Protein AF-A0A2E9DZF6-F1 (afdb_monomer_lite)

Sequence (78 aa):
MELPFVNIGILSSDGLFQIGGLEPDIATCWVPEATWSDFEEQVIELLQAGYPGCVGCGGPGAEGEWNEVLRRKKMSEI

Foldseek 3Di:
DDDFDADPPFGDTPLEETEADDDDDLSYHYHHPDDPVNVVVVVVVCVVVPPVDPVCPVDPVVPDDDGSPVVVVVVVVD

Structure (mmCIF, N/CA/C/O backbone):
data_AF-A0A2E9DZF6-F1
#
_entry.id   AF-A0A2E9DZF6-F1
#
loop_
_atom_site.group_PDB
_atom_site.id
_atom_site.type_symbol
_atom_site.label_atom_id
_atom_site.label_alt_id
_atom_site.label_comp_id
_atom_site.label_asym_id
_atom_site.label_entity_id
_atom_site.label_seq_id
_atom_site.pdbx_PDB_ins_code
_atom_site.Cartn_x
_atom_site.Cartn_y
_atom_site.Cartn_z
_atom_site.occupancy
_atom_site.B_iso_or_equiv
_atom_site.auth_seq_id
_atom_site.auth_comp_id
_atom_site.auth_asym_id
_atom_site.auth_atom_id
_atom_site.pdbx_PDB_model_num
ATOM 1 N N . MET A 1 1 ? -2.863 -24.079 3.264 1.00 57.47 1 MET A N 1
ATOM 2 C CA . MET A 1 1 ? -2.791 -22.636 2.978 1.00 57.47 1 MET A CA 1
ATOM 3 C C . MET A 1 1 ? -1.473 -22.174 3.555 1.00 57.47 1 MET A C 1
ATOM 5 O O . MET A 1 1 ? -1.292 -22.310 4.758 1.00 57.47 1 MET A O 1
ATOM 9 N N . GLU A 1 2 ? -0.528 -21.796 2.703 1.00 79.56 2 GLU A N 1
ATOM 10 C CA . GLU A 1 2 ? 0.755 -21.249 3.147 1.00 79.56 2 GLU A CA 1
ATOM 11 C C . GLU A 1 2 ? 0.571 -19.752 3.375 1.00 79.56 2 GLU A C 1
ATOM 13 O O . GLU A 1 2 ? -0.084 -19.080 2.577 1.00 79.56 2 GLU A O 1
ATOM 18 N N . LEU A 1 3 ? 1.062 -19.257 4.509 1.00 79.44 3 LEU A N 1
ATOM 19 C CA . LEU A 1 3 ? 1.047 -17.829 4.787 1.00 79.44 3 LEU A CA 1
ATOM 20 C C . LEU A 1 3 ? 2.129 -17.155 3.942 1.00 79.44 3 LEU A C 1
ATOM 22 O O . LEU A 1 3 ? 3.201 -17.737 3.758 1.00 79.44 3 LEU A O 1
ATOM 26 N N . PRO A 1 4 ? 1.870 -15.942 3.443 1.00 82.44 4 PRO A N 1
ATOM 27 C CA . PRO A 1 4 ? 2.867 -15.219 2.683 1.00 82.44 4 PRO A CA 1
ATOM 28 C C . PRO A 1 4 ? 4.096 -14.894 3.540 1.00 82.44 4 PRO A C 1
ATOM 30 O O . PRO A 1 4 ? 3.992 -14.657 4.747 1.00 82.44 4 PRO A O 1
ATOM 33 N N . PHE A 1 5 ? 5.262 -14.837 2.897 1.00 81.44 5 PHE A N 1
ATOM 34 C CA . PHE A 1 5 ? 6.469 -14.332 3.536 1.00 81.44 5 PHE A CA 1
ATOM 35 C C . PHE A 1 5 ? 6.401 -12.803 3.617 1.00 81.44 5 PHE A C 1
ATOM 37 O O . PHE A 1 5 ? 6.067 -12.131 2.637 1.00 81.44 5 PHE A O 1
ATOM 44 N N . VAL A 1 6 ? 6.684 -12.265 4.802 1.00 81.75 6 VAL A N 1
ATOM 45 C CA . VAL A 1 6 ? 6.768 -10.823 5.045 1.00 81.75 6 VAL A CA 1
ATOM 46 C C . VAL A 1 6 ? 8.238 -10.446 5.091 1.00 81.75 6 VAL A C 1
ATOM 48 O O . VAL A 1 6 ? 8.996 -10.980 5.905 1.00 81.75 6 VAL A O 1
ATOM 51 N N . ASN A 1 7 ? 8.638 -9.510 4.238 1.00 79.88 7 ASN A N 1
ATOM 52 C CA . ASN A 1 7 ? 10.007 -9.019 4.229 1.00 79.88 7 ASN A CA 1
ATOM 53 C C . ASN A 1 7 ? 10.210 -8.079 5.429 1.00 79.88 7 ASN A C 1
ATOM 55 O O . ASN A 1 7 ? 9.571 -7.036 5.546 1.00 79.88 7 ASN A O 1
ATOM 59 N N . ILE A 1 8 ? 11.087 -8.446 6.365 1.00 67.06 8 ILE A N 1
ATOM 60 C CA . ILE A 1 8 ? 11.359 -7.616 7.547 1.00 67.06 8 ILE A CA 1
ATOM 61 C C . ILE A 1 8 ? 12.256 -6.439 7.133 1.00 67.06 8 ILE A C 1
ATOM 63 O O . ILE A 1 8 ? 13.354 -6.642 6.623 1.00 67.06 8 ILE A O 1
ATOM 67 N N . GLY A 1 9 ? 11.793 -5.209 7.372 1.00 69.19 9 GLY A N 1
ATOM 68 C CA . GLY A 1 9 ? 12.521 -3.962 7.086 1.00 69.19 9 GLY A CA 1
ATOM 69 C C . GLY A 1 9 ? 11.967 -3.158 5.903 1.00 69.19 9 GLY A C 1
ATOM 70 O O . GLY A 1 9 ? 11.982 -1.933 5.959 1.00 69.19 9 GLY A O 1
ATOM 71 N N . ILE A 1 10 ? 11.411 -3.823 4.885 1.00 68.38 10 ILE A N 1
ATOM 72 C CA . ILE A 1 10 ? 10.560 -3.212 3.851 1.00 68.38 10 ILE A CA 1
ATOM 73 C C . ILE A 1 10 ? 9.191 -3.840 4.018 1.00 68.38 10 ILE A C 1
ATOM 75 O O . ILE A 1 10 ? 9.044 -5.022 3.713 1.00 68.38 10 ILE A O 1
ATOM 79 N N . LEU A 1 11 ? 8.199 -3.080 4.492 1.00 83.56 11 LEU A N 1
ATOM 80 C CA . LEU A 1 11 ? 6.867 -3.634 4.691 1.00 83.56 11 LEU A CA 1
ATOM 81 C C . LEU A 1 11 ? 6.272 -4.030 3.336 1.00 83.56 11 LEU A C 1
ATOM 83 O O . LEU A 1 11 ? 5.749 -3.212 2.579 1.00 83.56 11 LEU A O 1
ATOM 87 N N . SER A 1 12 ? 6.389 -5.314 3.047 1.00 89.94 12 SER A N 1
ATOM 88 C CA . SER A 1 12 ? 5.988 -5.902 1.792 1.00 89.94 12 SER A CA 1
ATOM 89 C C . SER A 1 12 ? 5.771 -7.389 1.966 1.00 89.94 12 SER A C 1
ATOM 91 O O . SER A 1 12 ? 6.309 -8.035 2.874 1.00 89.94 12 SER A O 1
ATOM 93 N N . SER A 1 13 ? 4.984 -7.921 1.052 1.00 90.50 13 SER A N 1
ATOM 94 C CA . SER A 1 13 ? 4.807 -9.339 0.875 1.00 90.50 13 SER A CA 1
ATOM 95 C C . SER A 1 13 ? 4.768 -9.644 -0.612 1.00 90.50 13 SER A C 1
ATOM 97 O O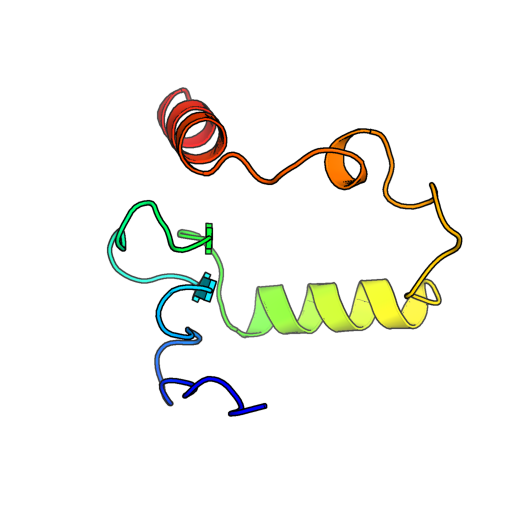 . SER A 1 13 ? 4.056 -8.980 -1.374 1.00 90.50 13 SER A O 1
ATOM 99 N N . ASP A 1 14 ? 5.554 -10.639 -1.006 1.00 85.12 14 ASP A N 1
ATOM 100 C CA . ASP A 1 14 ? 5.773 -10.980 -2.404 1.00 85.12 14 ASP A CA 1
ATOM 101 C C . ASP A 1 14 ? 4.449 -11.313 -3.104 1.00 85.12 14 ASP A C 1
ATOM 103 O O . ASP A 1 14 ? 3.704 -12.204 -2.691 1.00 85.12 14 ASP A O 1
ATOM 107 N N . GLY A 1 15 ? 4.153 -10.566 -4.170 1.00 86.06 15 GLY A N 1
ATOM 108 C CA . GLY A 1 15 ?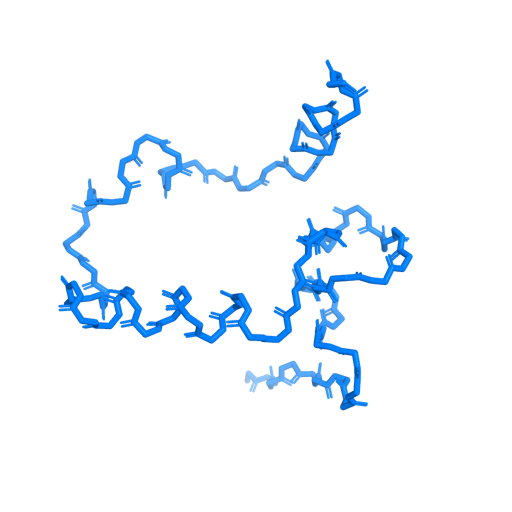 2.932 -10.722 -4.963 1.00 86.06 15 GLY A CA 1
ATOM 109 C C . GLY A 1 15 ? 1.648 -10.234 -4.286 1.00 86.06 15 GLY A C 1
ATOM 110 O O . GLY A 1 15 ? 0.572 -10.456 -4.833 1.00 86.06 15 GLY A O 1
ATOM 111 N N . LEU A 1 16 ? 1.734 -9.585 -3.119 1.00 90.62 16 LEU A N 1
ATOM 112 C CA . LEU A 1 16 ? 0.579 -9.002 -2.435 1.00 90.62 16 LEU A CA 1
ATOM 113 C C . LEU A 1 16 ? 0.678 -7.481 -2.382 1.00 90.62 16 LEU A C 1
ATOM 115 O O . LEU A 1 16 ? -0.145 -6.785 -2.977 1.00 90.62 16 LEU A O 1
ATOM 119 N N . PHE A 1 17 ? 1.675 -6.951 -1.673 1.00 92.56 17 PHE A N 1
ATOM 120 C CA . PHE A 1 17 ? 1.784 -5.510 -1.466 1.00 92.56 17 PHE A CA 1
ATOM 121 C C . PHE A 1 17 ? 3.211 -5.049 -1.154 1.00 92.56 17 PHE A C 1
ATOM 123 O O . PHE A 1 17 ? 4.036 -5.826 -0.675 1.00 92.56 17 PHE A O 1
ATOM 130 N N . GLN A 1 18 ? 3.480 -3.762 -1.378 1.00 93.06 18 GLN A N 1
ATOM 131 C CA . GLN A 1 18 ? 4.683 -3.072 -0.919 1.00 93.06 18 GLN A CA 1
ATOM 132 C C . GLN A 1 18 ? 4.354 -1.634 -0.513 1.00 93.06 18 GLN A C 1
ATOM 134 O O . GLN A 1 18 ? 3.727 -0.894 -1.273 1.00 93.06 18 GLN A O 1
ATOM 139 N N . ILE A 1 19 ? 4.838 -1.230 0.662 1.00 91.94 19 ILE A N 1
ATOM 140 C CA . ILE A 1 19 ? 4.779 0.147 1.155 1.00 91.94 19 ILE A CA 1
ATOM 141 C C . ILE A 1 19 ? 6.162 0.796 1.026 1.00 91.94 19 ILE A C 1
ATOM 143 O O . ILE A 1 19 ? 7.166 0.254 1.492 1.00 91.94 19 ILE A O 1
ATOM 147 N N . GLY A 1 20 ? 6.207 1.959 0.384 1.00 88.50 20 GLY A N 1
ATOM 148 C CA . GLY A 1 20 ? 7.427 2.686 0.068 1.00 88.50 20 GLY A CA 1
ATOM 149 C C . GLY A 1 20 ? 8.293 1.998 -0.992 1.00 88.50 20 GLY A C 1
ATOM 150 O O . GLY A 1 20 ? 7.845 1.138 -1.760 1.00 88.50 20 GLY A O 1
ATOM 151 N N . GLY A 1 21 ? 9.571 2.375 -1.014 1.00 87.69 21 GLY A N 1
ATOM 152 C CA . GLY A 1 21 ? 10.598 1.731 -1.834 1.00 87.69 21 GLY A CA 1
ATOM 153 C C . GLY A 1 21 ? 10.503 2.026 -3.333 1.00 87.69 21 GLY A C 1
ATOM 154 O O . GLY A 1 21 ? 9.819 2.946 -3.773 1.00 87.69 21 GLY A O 1
ATOM 155 N N . LEU A 1 22 ? 11.248 1.244 -4.117 1.00 89.94 22 LEU A N 1
ATOM 156 C CA . LEU A 1 22 ? 11.224 1.314 -5.580 1.00 89.94 22 LEU A CA 1
ATOM 157 C C . LEU A 1 22 ? 9.974 0.635 -6.135 1.00 89.94 22 LEU A C 1
ATOM 159 O O . LEU A 1 22 ? 9.451 -0.286 -5.515 1.00 89.94 22 LEU A O 1
ATOM 163 N N 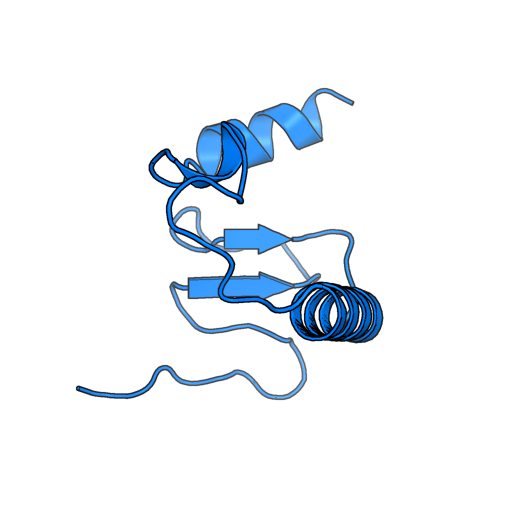. GLU A 1 23 ? 9.543 1.052 -7.322 1.00 92.56 23 GLU A N 1
ATOM 164 C CA . GLU A 1 23 ? 8.391 0.461 -8.002 1.00 92.56 23 GLU A CA 1
ATOM 165 C C . GLU A 1 23 ? 8.533 -1.070 -8.141 1.00 92.56 23 GLU A C 1
ATOM 167 O O . GLU A 1 23 ? 9.495 -1.532 -8.764 1.00 92.56 23 GLU A O 1
ATOM 172 N N . PRO A 1 24 ? 7.607 -1.868 -7.569 1.00 93.12 24 PRO A N 1
ATOM 173 C CA . PRO A 1 24 ? 7.617 -3.319 -7.686 1.00 93.12 24 PRO A CA 1
ATOM 174 C C . PRO A 1 24 ? 6.904 -3.780 -8.966 1.00 93.12 24 PRO A C 1
ATOM 176 O O . PRO A 1 24 ? 6.361 -2.980 -9.734 1.00 93.12 24 PRO A O 1
ATOM 179 N N . ASP A 1 25 ? 6.850 -5.097 -9.174 1.00 94.56 25 ASP A N 1
ATOM 180 C CA . ASP A 1 25 ? 6.060 -5.707 -10.249 1.00 94.56 25 ASP A CA 1
ATOM 181 C C . ASP A 1 25 ? 4.581 -5.273 -10.203 1.00 94.56 25 ASP A C 1
ATOM 183 O O . ASP A 1 25 ? 4.041 -4.926 -9.148 1.00 94.56 25 ASP A O 1
ATOM 187 N N . ILE A 1 26 ? 3.916 -5.277 -11.359 1.00 94.44 26 ILE A N 1
ATOM 188 C CA . ILE A 1 26 ? 2.527 -4.825 -11.501 1.00 94.44 26 ILE A CA 1
ATOM 189 C C . ILE A 1 26 ? 1.512 -5.731 -10.788 1.00 94.44 26 ILE A C 1
ATOM 191 O O . ILE A 1 26 ? 0.393 -5.301 -10.521 1.00 94.44 26 ILE A O 1
ATOM 195 N N . ALA A 1 27 ? 1.882 -6.973 -10.468 1.00 92.50 27 ALA A N 1
ATOM 196 C CA . ALA A 1 27 ? 1.057 -7.867 -9.660 1.00 92.50 27 ALA A CA 1
ATOM 197 C C . ALA A 1 27 ? 0.992 -7.451 -8.177 1.00 92.50 27 ALA A C 1
ATOM 199 O O . ALA A 1 27 ? 0.120 -7.921 -7.451 1.00 92.50 27 ALA A O 1
ATOM 200 N N . THR A 1 28 ? 1.892 -6.573 -7.725 1.00 93.50 28 THR A N 1
ATOM 201 C CA . THR A 1 28 ? 1.985 -6.116 -6.335 1.00 93.50 28 THR A CA 1
ATOM 202 C C . THR A 1 28 ? 1.264 -4.780 -6.160 1.00 93.50 28 THR A C 1
ATOM 204 O O . THR A 1 28 ? 1.555 -3.820 -6.875 1.00 93.50 28 THR A O 1
ATOM 207 N N . CYS A 1 29 ? 0.374 -4.689 -5.165 1.00 93.56 29 CYS A N 1
ATOM 208 C CA . CYS A 1 29 ? -0.233 -3.420 -4.756 1.00 93.56 29 CYS A CA 1
ATOM 209 C C . CYS A 1 29 ? 0.836 -2.490 -4.168 1.00 93.56 29 CYS A C 1
ATOM 211 O O . CYS A 1 29 ? 1.417 -2.794 -3.122 1.00 93.56 29 CYS A O 1
ATOM 213 N N . TRP A 1 30 ? 1.125 -1.375 -4.838 1.00 93.44 30 TRP A N 1
ATOM 214 C CA . TRP A 1 30 ? 2.207 -0.481 -4.438 1.00 93.44 30 TRP A CA 1
ATOM 215 C C . TRP A 1 30 ? 1.702 0.833 -3.845 1.00 93.44 30 TRP A C 1
ATOM 217 O O . TRP A 1 30 ? 0.894 1.549 -4.440 1.00 93.44 30 TRP A O 1
ATOM 227 N N . VAL A 1 31 ? 2.237 1.183 -2.675 1.00 92.31 31 VAL A N 1
ATOM 228 C CA . VAL A 1 31 ? 1.971 2.449 -1.986 1.00 92.31 31 VAL A CA 1
ATOM 229 C C . VAL A 1 31 ? 3.297 3.212 -1.838 1.00 92.31 31 VAL A C 1
ATOM 231 O O . VAL A 1 31 ? 3.973 3.039 -0.828 1.00 92.31 31 VAL A O 1
ATOM 234 N N . PRO A 1 32 ? 3.727 4.017 -2.831 1.00 90.62 32 PRO A N 1
ATOM 235 C CA . PRO A 1 32 ? 5.086 4.576 -2.884 1.00 90.62 32 PRO A CA 1
ATOM 236 C C . PRO A 1 32 ? 5.398 5.619 -1.816 1.00 90.62 32 PRO A C 1
ATOM 238 O O . PRO A 1 32 ? 6.527 5.695 -1.342 1.00 90.62 32 PRO A O 1
ATOM 241 N N . GLU A 1 33 ? 4.416 6.439 -1.454 1.00 87.69 33 GLU A N 1
ATOM 242 C CA . GLU A 1 33 ? 4.595 7.597 -0.573 1.00 87.69 33 GLU A CA 1
ATOM 243 C C . GLU A 1 33 ? 3.958 7.340 0.791 1.00 87.69 33 GLU A C 1
ATOM 245 O O . GLU A 1 33 ? 3.185 8.146 1.297 1.00 87.69 33 GLU A O 1
ATOM 250 N N . ALA A 1 34 ? 4.239 6.172 1.364 1.00 88.19 34 ALA A N 1
ATOM 251 C CA . ALA A 1 34 ? 3.763 5.812 2.689 1.00 88.19 34 ALA A CA 1
ATOM 252 C C . ALA A 1 34 ? 4.863 5.126 3.496 1.00 88.19 34 ALA A C 1
ATOM 254 O O . ALA A 1 34 ? 5.779 4.491 2.966 1.00 88.19 34 ALA A O 1
ATOM 255 N N . THR A 1 35 ? 4.748 5.267 4.806 1.00 87.06 35 THR A N 1
ATOM 256 C CA . THR A 1 35 ? 5.607 4.667 5.816 1.00 87.06 35 THR A CA 1
ATOM 257 C C . THR A 1 35 ? 4.845 3.605 6.604 1.00 87.06 35 THR A C 1
ATOM 259 O O . THR A 1 35 ? 3.630 3.444 6.477 1.00 87.06 35 THR A O 1
ATOM 262 N N . TRP A 1 36 ? 5.562 2.875 7.464 1.00 84.56 36 TRP A N 1
ATOM 263 C CA . TRP A 1 36 ? 4.927 1.991 8.444 1.00 84.56 36 TRP A CA 1
ATOM 264 C C . TRP A 1 36 ? 3.936 2.752 9.335 1.00 84.56 36 TRP A C 1
ATOM 266 O O . TRP A 1 36 ? 2.853 2.247 9.605 1.00 84.56 36 TRP A O 1
ATOM 276 N N . SER A 1 37 ? 4.292 3.966 9.759 1.00 87.44 37 SER A N 1
ATOM 277 C CA . SER A 1 37 ? 3.449 4.774 10.640 1.00 87.44 37 SER A CA 1
ATOM 278 C C . SER A 1 37 ? 2.142 5.184 9.967 1.00 87.44 37 SER A C 1
ATOM 280 O O . SER A 1 37 ? 1.103 5.089 10.608 1.00 87.44 37 SER A O 1
ATOM 282 N N . ASP A 1 38 ? 2.171 5.538 8.679 1.00 89.06 38 ASP A N 1
ATOM 283 C CA . ASP A 1 38 ? 0.952 5.877 7.928 1.00 89.06 38 ASP A CA 1
ATOM 284 C C . ASP A 1 38 ? 0.021 4.659 7.798 1.00 89.06 38 ASP A C 1
ATOM 286 O O . ASP A 1 38 ? -1.200 4.766 7.906 1.00 89.06 38 ASP A O 1
ATOM 290 N N . PHE A 1 39 ? 0.599 3.470 7.589 1.00 87.12 39 PHE A N 1
ATOM 291 C CA . PHE A 1 39 ? -0.161 2.221 7.556 1.00 87.12 39 PHE A CA 1
ATOM 292 C C . PHE A 1 39 ? -0.766 1.879 8.921 1.00 87.12 39 PHE A C 1
ATOM 294 O O . PHE A 1 39 ? -1.940 1.524 9.003 1.00 87.12 39 PHE A O 1
ATOM 301 N N . GLU A 1 40 ? 0.025 1.981 9.988 1.00 89.75 40 GLU A N 1
ATOM 302 C CA . GLU A 1 40 ? -0.423 1.725 11.356 1.00 89.75 40 GLU A CA 1
ATOM 303 C C . GLU A 1 40 ? -1.552 2.678 11.762 1.00 89.75 40 GLU A C 1
ATOM 305 O O . GLU A 1 40 ? -2.567 2.219 12.285 1.00 89.75 40 GLU A O 1
ATOM 310 N N . GLU A 1 41 ? -1.418 3.973 11.462 1.00 92.88 41 GLU A N 1
ATOM 311 C CA . GLU A 1 41 ? -2.461 4.974 11.690 1.00 92.88 41 GLU A CA 1
ATOM 312 C C . GLU A 1 41 ? -3.759 4.579 10.978 1.00 92.88 41 GLU A C 1
ATOM 314 O O . GLU A 1 41 ? -4.800 4.478 11.625 1.00 92.88 41 GLU A O 1
ATOM 319 N N . GLN A 1 42 ? -3.690 4.224 9.692 1.00 89.25 42 GLN A N 1
ATOM 320 C CA . GLN A 1 42 ? -4.866 3.789 8.935 1.00 89.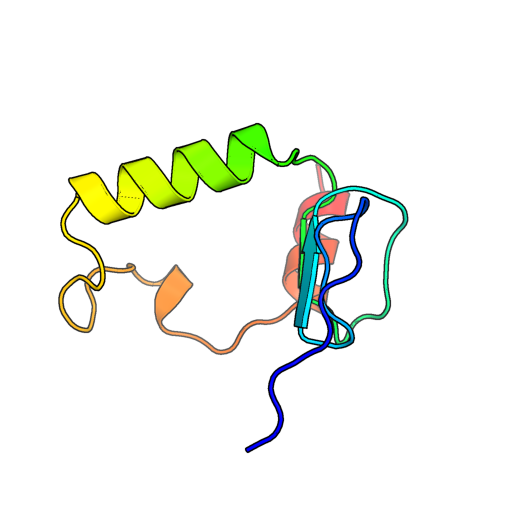25 42 GLN A CA 1
ATOM 321 C C . GLN A 1 42 ? -5.517 2.518 9.490 1.00 89.25 42 GLN A C 1
ATOM 323 O O . GLN A 1 42 ? -6.742 2.421 9.578 1.00 89.25 42 GLN A O 1
ATOM 328 N N . VAL A 1 43 ? -4.719 1.531 9.903 1.00 89.75 43 VAL A N 1
ATOM 329 C CA . VAL A 1 43 ? -5.245 0.318 10.544 1.00 89.75 43 VAL A CA 1
ATOM 330 C C . VAL A 1 43 ? -5.955 0.666 11.853 1.00 89.75 43 VAL A C 1
ATOM 332 O O . VAL A 1 43 ? -7.044 0.150 12.111 1.00 89.75 43 VAL A O 1
ATOM 335 N N . ILE A 1 44 ? -5.378 1.551 12.669 1.00 92.50 44 ILE A N 1
ATOM 336 C CA . ILE A 1 44 ? -5.984 2.000 13.926 1.00 92.50 44 ILE A CA 1
ATOM 337 C C . ILE A 1 44 ? -7.293 2.751 13.660 1.00 92.50 44 ILE A C 1
ATOM 339 O O . ILE A 1 44 ? -8.290 2.449 14.316 1.00 92.50 44 ILE A O 1
ATOM 343 N N . GLU A 1 45 ? -7.323 3.675 12.698 1.00 90.38 45 GLU A N 1
ATOM 344 C CA . GLU A 1 45 ? -8.529 4.420 12.316 1.00 90.38 45 GLU A CA 1
ATOM 345 C C . GLU A 1 45 ? -9.655 3.481 11.869 1.00 90.38 45 GLU A C 1
ATOM 347 O O . GLU A 1 45 ? -10.788 3.591 12.345 1.00 90.38 45 GLU A O 1
ATOM 352 N N . LEU A 1 46 ? -9.344 2.497 11.019 1.00 86.56 46 LEU A N 1
ATOM 353 C CA . LEU A 1 46 ? -10.306 1.489 10.573 1.00 86.56 46 LEU A CA 1
ATOM 354 C C . LEU A 1 46 ? -10.837 0.652 11.744 1.00 86.56 46 LEU A C 1
ATOM 356 O O . LEU A 1 46 ? -12.045 0.432 11.850 1.00 86.56 46 LEU A O 1
ATOM 360 N N . LEU A 1 47 ? -9.964 0.207 12.650 1.00 87.62 47 LEU A N 1
ATOM 361 C CA . LEU A 1 47 ? -10.372 -0.549 13.838 1.00 87.62 47 LEU A CA 1
ATOM 362 C C . LEU A 1 47 ? -11.261 0.288 14.767 1.00 87.62 47 LEU A C 1
ATOM 364 O O . LEU A 1 47 ? -12.277 -0.209 15.252 1.00 87.62 47 LEU A O 1
ATOM 368 N N . GLN A 1 48 ? -10.921 1.560 14.987 1.00 87.69 48 GLN A N 1
ATOM 369 C CA . GLN A 1 48 ? -11.723 2.489 15.789 1.00 87.69 48 GLN A CA 1
ATOM 370 C C . GLN A 1 48 ? -13.084 2.782 15.148 1.00 87.69 48 GLN A C 1
ATOM 372 O O . GLN A 1 48 ? -14.079 2.920 15.860 1.00 87.69 48 GLN A O 1
ATOM 377 N N . ALA A 1 49 ? -13.150 2.813 13.816 1.00 84.19 49 ALA A N 1
ATOM 378 C CA . ALA A 1 49 ? -14.395 2.910 13.061 1.00 84.19 49 ALA A CA 1
ATOM 379 C C . ALA A 1 49 ? -15.227 1.608 13.074 1.00 84.19 49 ALA A C 1
ATOM 381 O O . ALA A 1 49 ? -16.356 1.599 12.580 1.00 84.19 49 ALA A O 1
ATOM 382 N N . GLY A 1 50 ? -14.703 0.518 13.650 1.00 79.50 50 GLY A N 1
ATOM 383 C CA . GLY A 1 50 ? -15.389 -0.768 13.775 1.00 79.50 50 GLY A CA 1
ATOM 384 C C . GLY A 1 50 ? -15.225 -1.697 12.569 1.00 79.50 50 GLY A C 1
ATOM 385 O O . GLY A 1 50 ? -16.119 -2.501 12.306 1.00 79.50 50 GLY A O 1
ATOM 386 N N . TYR A 1 51 ? -14.118 -1.594 11.821 1.00 77.62 51 TYR A N 1
ATOM 387 C CA . TYR A 1 51 ? -13.840 -2.472 10.679 1.00 77.62 51 TYR A CA 1
ATOM 388 C C . TYR A 1 51 ? -13.503 -3.919 11.128 1.00 77.62 51 TYR A C 1
ATOM 390 O O . TYR A 1 51 ? -12.806 -4.074 12.135 1.00 77.62 51 TYR A O 1
ATOM 398 N N . PRO A 1 52 ? -13.948 -4.997 10.435 1.00 67.69 52 PRO A N 1
ATOM 399 C CA . PRO A 1 52 ? -14.589 -5.046 9.118 1.00 67.69 52 PRO A CA 1
ATOM 400 C C . PRO A 1 52 ? -15.993 -4.467 9.162 1.00 67.69 52 PRO A C 1
ATOM 402 O O . PRO A 1 52 ? -16.879 -5.005 9.821 1.00 67.69 52 PRO A O 1
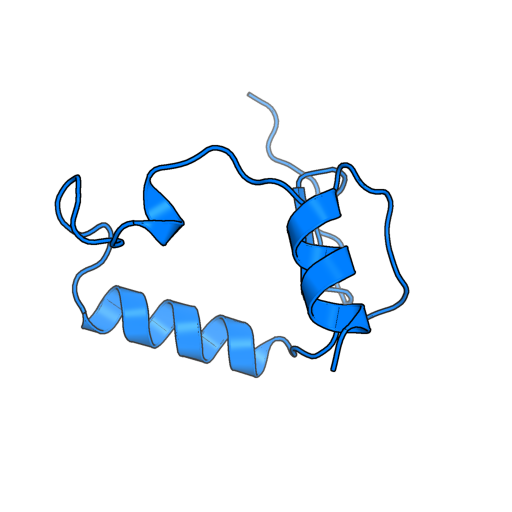ATOM 405 N N . GLY A 1 53 ? -16.189 -3.339 8.483 1.00 65.31 53 GLY A N 1
ATOM 406 C CA . GLY A 1 53 ? -17.491 -2.701 8.471 1.00 65.31 53 GLY A CA 1
ATOM 407 C C . GLY A 1 53 ? -18.487 -3.569 7.699 1.00 65.31 53 GLY A C 1
ATOM 408 O O . GLY A 1 53 ? -18.145 -4.614 7.139 1.00 65.31 53 GLY A O 1
ATOM 409 N N . CYS A 1 54 ? -19.751 -3.158 7.683 1.00 67.88 54 CYS A N 1
ATOM 410 C CA . CYS A 1 54 ? -20.796 -3.873 6.955 1.00 67.88 54 CYS A CA 1
ATOM 411 C C . CYS A 1 54 ? -20.405 -4.072 5.479 1.00 67.88 54 CYS A C 1
ATOM 413 O O . CYS A 1 54 ? -19.768 -3.209 4.876 1.00 67.88 54 CYS A O 1
ATOM 415 N N . VAL A 1 55 ? -20.865 -5.159 4.853 1.00 64.56 55 VAL A N 1
ATOM 416 C CA . VAL A 1 55 ? -20.801 -5.297 3.388 1.00 64.56 55 VAL A CA 1
ATOM 417 C C . VAL A 1 55 ? -21.394 -4.031 2.745 1.00 64.56 55 VAL A C 1
ATOM 419 O O . VAL A 1 55 ? -22.523 -3.658 3.061 1.00 64.56 55 VAL A O 1
ATOM 422 N N . GLY A 1 56 ? -20.615 -3.353 1.895 1.00 64.44 56 GLY A N 1
ATOM 423 C CA . GLY A 1 56 ? -20.997 -2.096 1.230 1.00 64.44 56 GLY A CA 1
ATOM 424 C C . GLY A 1 56 ? -20.612 -0.800 1.962 1.00 64.44 56 GLY A C 1
ATOM 425 O O . GLY A 1 56 ? -20.878 0.288 1.460 1.00 64.44 56 GLY A O 1
ATOM 426 N N . CYS A 1 57 ? -19.961 -0.858 3.132 1.00 71.00 57 CYS A N 1
ATOM 427 C CA . CYS A 1 57 ? -19.549 0.357 3.852 1.00 71.00 57 CYS A CA 1
ATOM 428 C C . CYS A 1 57 ? -18.244 0.985 3.331 1.00 71.00 57 CYS A C 1
ATOM 430 O O . CYS A 1 57 ? -17.924 2.110 3.700 1.00 71.00 57 CYS A O 1
ATOM 432 N N . GLY A 1 58 ? -17.473 0.267 2.505 1.00 66.81 58 GLY A N 1
ATOM 433 C CA . GLY A 1 58 ? -16.200 0.752 1.955 1.00 66.81 58 GLY A CA 1
ATOM 434 C C . GLY A 1 58 ? -16.356 1.770 0.816 1.00 66.81 58 GLY A C 1
ATOM 435 O O . GLY A 1 58 ? -15.363 2.294 0.316 1.00 66.81 58 GLY A O 1
ATOM 436 N N . GLY A 1 59 ? -17.595 2.059 0.407 1.00 67.62 59 GLY A N 1
ATOM 437 C CA . GLY A 1 59 ? -17.908 2.950 -0.704 1.00 67.62 59 GLY A CA 1
ATOM 438 C C . GLY A 1 59 ? -17.543 2.364 -2.078 1.00 67.62 59 GLY A C 1
ATOM 439 O O . GLY A 1 59 ? -16.986 1.271 -2.167 1.00 67.62 59 GLY A O 1
ATOM 440 N N . PRO A 1 60 ? -17.802 3.105 -3.173 1.00 66.56 60 PRO A N 1
ATOM 441 C CA . PRO A 1 60 ? -17.634 2.601 -4.543 1.00 66.56 60 PRO A CA 1
ATOM 442 C C . PRO A 1 60 ? -16.208 2.141 -4.880 1.00 66.56 60 PRO A C 1
ATOM 444 O O . PRO A 1 60 ? -16.007 1.348 -5.794 1.00 66.56 60 PRO A O 1
ATOM 447 N N . GLY A 1 61 ? -15.206 2.650 -4.154 1.00 64.06 61 GLY A N 1
ATOM 448 C CA . GLY A 1 61 ? -13.803 2.269 -4.324 1.00 64.06 61 GLY A CA 1
ATOM 449 C C . GLY A 1 61 ? -13.438 0.905 -3.730 1.00 64.06 61 GLY A C 1
ATOM 450 O O . GLY A 1 61 ? -12.394 0.372 -4.087 1.00 64.06 61 GLY A O 1
ATOM 451 N N . ALA A 1 62 ? -14.279 0.339 -2.859 1.00 69.56 62 ALA A N 1
ATOM 452 C CA . ALA A 1 62 ? -14.049 -0.949 -2.200 1.00 69.56 62 ALA A CA 1
ATOM 453 C C . ALA A 1 62 ? -14.825 -2.117 -2.838 1.00 69.56 62 ALA A C 1
ATOM 455 O O . ALA A 1 62 ? -14.706 -3.252 -2.386 1.00 69.56 62 ALA A O 1
ATOM 456 N N . GLU A 1 63 ? -15.643 -1.846 -3.859 1.00 69.38 63 GLU A N 1
ATOM 457 C CA . GLU A 1 63 ? -16.577 -2.822 -4.444 1.00 69.38 63 GLU A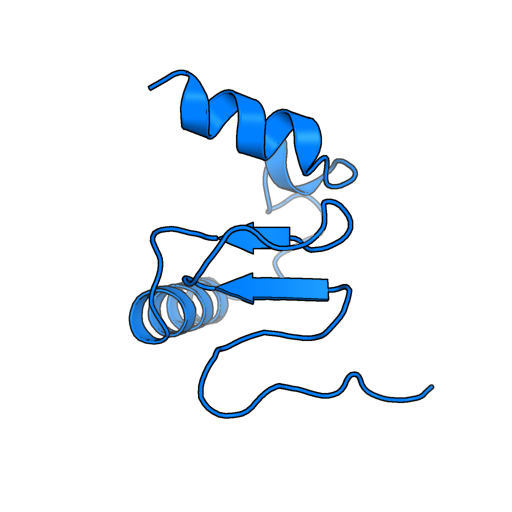 CA 1
ATOM 458 C C . GLU A 1 63 ? -16.073 -3.451 -5.757 1.00 69.38 63 GLU A C 1
ATOM 460 O O . GLU A 1 63 ? -16.697 -4.375 -6.275 1.00 69.38 63 GLU A O 1
ATOM 465 N N . GLY A 1 64 ? -14.946 -2.978 -6.300 1.00 75.88 64 GLY A N 1
ATOM 466 C CA . GLY A 1 64 ? -14.356 -3.469 -7.550 1.00 75.88 64 GLY A CA 1
ATOM 467 C C . GLY A 1 64 ? -13.055 -4.249 -7.357 1.00 75.88 64 GLY A C 1
ATOM 468 O O . GLY A 1 64 ? -12.380 -4.116 -6.337 1.00 75.88 64 GLY A O 1
ATOM 469 N N . GLU A 1 65 ? -12.672 -5.034 -8.369 1.00 84.31 65 GLU A N 1
ATOM 470 C CA . GLU A 1 65 ? -11.339 -5.641 -8.418 1.00 84.31 65 GLU A CA 1
ATOM 471 C C . GLU A 1 65 ? -10.252 -4.561 -8.440 1.00 84.31 65 GLU A C 1
ATOM 473 O O . GLU A 1 65 ? -10.369 -3.534 -9.119 1.00 84.31 65 GLU A O 1
ATOM 478 N N . TRP A 1 66 ? -9.169 -4.808 -7.706 1.00 86.69 66 TRP A N 1
ATOM 479 C CA . TRP A 1 66 ? -8.025 -3.910 -7.685 1.00 86.69 66 TRP A CA 1
ATOM 480 C C . TRP A 1 66 ? -7.362 -3.838 -9.067 1.00 86.69 66 TRP A C 1
ATOM 482 O O . TRP A 1 66 ? -7.001 -4.860 -9.649 1.00 86.69 66 TRP A O 1
ATOM 492 N N . ASN A 1 67 ? -7.167 -2.623 -9.588 1.00 91.12 67 ASN A N 1
ATOM 493 C CA . ASN A 1 67 ? -6.489 -2.390 -10.862 1.00 91.12 67 ASN A CA 1
ATOM 494 C C . ASN A 1 67 ? -5.237 -1.533 -10.651 1.00 91.12 67 ASN A C 1
ATOM 496 O O . ASN A 1 67 ? -5.286 -0.301 -10.719 1.00 91.12 67 ASN A O 1
ATOM 500 N N . GLU A 1 68 ? -4.114 -2.212 -10.423 1.00 93.44 68 GLU A N 1
ATOM 501 C CA . GLU A 1 68 ? -2.824 -1.578 -10.143 1.00 93.44 68 GLU A CA 1
ATOM 502 C C . GLU A 1 68 ? -2.369 -0.663 -11.290 1.00 93.44 68 GLU A C 1
ATOM 504 O O . GLU A 1 68 ? -1.921 0.457 -11.056 1.00 93.44 68 GLU A O 1
ATOM 509 N N . VAL A 1 69 ? -2.567 -1.081 -12.547 1.00 94.44 69 VAL A N 1
ATOM 510 C CA . VAL A 1 69 ? -2.196 -0.284 -13.730 1.00 94.44 69 VAL A CA 1
ATOM 511 C C . VAL A 1 69 ? -2.923 1.059 -13.736 1.00 94.44 69 VAL A C 1
ATOM 513 O O . VAL A 1 69 ? -2.307 2.103 -13.947 1.00 94.44 69 VAL A O 1
ATOM 516 N N . LEU A 1 70 ? -4.241 1.049 -13.515 1.00 92.25 70 LEU A N 1
ATOM 517 C CA . LEU A 1 70 ? -5.034 2.276 -13.445 1.00 92.25 70 LEU A CA 1
ATOM 518 C C . LEU A 1 70 ? -4.651 3.128 -12.234 1.00 92.25 70 LEU A C 1
ATOM 520 O O . LEU A 1 70 ? -4.633 4.354 -12.347 1.00 92.25 70 LEU A O 1
ATOM 524 N N . ARG A 1 71 ? -4.344 2.505 -11.090 1.00 91.31 71 ARG A N 1
ATOM 525 C CA . ARG A 1 71 ? -3.927 3.224 -9.885 1.00 91.31 71 ARG A CA 1
ATOM 526 C C . ARG A 1 71 ? -2.606 3.961 -10.102 1.00 91.31 71 ARG A C 1
ATOM 528 O O . ARG A 1 71 ? -2.569 5.165 -9.850 1.00 91.31 71 ARG A O 1
ATOM 535 N N . ARG A 1 72 ? -1.582 3.277 -10.626 1.00 93.19 72 ARG A N 1
ATOM 536 C CA . ARG A 1 72 ? -0.263 3.865 -10.921 1.00 93.19 72 ARG A CA 1
ATOM 537 C C . ARG A 1 72 ? -0.350 4.973 -11.970 1.00 93.19 72 ARG A C 1
ATOM 539 O O . ARG A 1 72 ? 0.232 6.033 -11.772 1.00 93.19 72 ARG A O 1
ATOM 546 N N . LYS A 1 73 ? -1.159 4.798 -13.026 1.00 92.75 73 LYS A N 1
ATOM 547 C CA . LYS A 1 73 ? -1.409 5.864 -14.020 1.00 92.75 73 LYS A CA 1
ATOM 548 C C . LYS A 1 73 ? -1.946 7.143 -13.378 1.00 92.75 73 LYS A C 1
ATOM 550 O O . LYS A 1 73 ? -1.379 8.208 -13.591 1.00 92.75 73 LYS A O 1
ATOM 555 N N . LYS A 1 74 ? -2.967 7.029 -12.521 1.00 89.44 74 LYS A N 1
ATOM 556 C CA . LYS A 1 74 ? -3.540 8.181 -11.801 1.00 89.44 74 LYS A CA 1
ATOM 557 C C . LYS A 1 74 ? -2.537 8.887 -10.886 1.00 89.44 74 LYS A C 1
ATOM 559 O O . LYS A 1 74 ? -2.720 10.059 -10.596 1.00 89.44 74 LYS A O 1
ATOM 564 N N . MET A 1 75 ? -1.518 8.182 -10.395 1.00 85.69 75 MET A N 1
ATOM 565 C CA . MET A 1 75 ? -0.468 8.771 -9.556 1.00 85.69 75 MET A CA 1
ATOM 566 C C . MET A 1 75 ? 0.540 9.574 -10.382 1.00 85.69 75 MET A C 1
ATOM 568 O O . MET A 1 75 ? 1.025 10.591 -9.911 1.00 85.69 75 MET A O 1
ATOM 572 N N . SER A 1 76 ? 0.819 9.144 -11.617 1.00 76.12 76 SER A N 1
ATOM 573 C CA . SER A 1 76 ? 1.716 9.849 -12.549 1.00 76.12 76 SER A CA 1
ATOM 574 C C . SER A 1 76 ? 1.078 11.040 -13.277 1.00 76.12 76 SER A C 1
ATOM 576 O O . SER A 1 76 ? 1.771 11.765 -13.982 1.00 76.12 76 SER A O 1
ATOM 578 N N . GLU A 1 77 ? -0.240 11.213 -13.157 1.00 72.19 77 GLU A N 1
ATOM 579 C CA . GLU A 1 77 ? -1.015 12.292 -13.792 1.00 72.19 77 GLU A CA 1
ATOM 580 C C . GLU A 1 77 ? -1.142 13.551 -12.904 1.00 72.19 77 GLU A C 1
ATOM 582 O O . GLU A 1 77 ? -1.914 14.454 -13.235 1.00 72.19 77 GLU A O 1
ATOM 587 N N . ILE A 1 78 ? -0.397 13.611 -11.791 1.00 52.28 78 ILE A N 1
ATOM 588 C CA . ILE A 1 78 ? -0.330 14.745 -10.851 1.00 52.28 78 ILE A CA 1
ATOM 589 C C . ILE A 1 78 ? 0.977 15.514 -11.051 1.00 52.28 78 ILE A C 1
ATOM 591 O O . ILE A 1 78 ? 2.039 14.859 -11.138 1.00 52.28 78 ILE A O 1
#

Radius of gyration: 14.01 Å; chains: 1; bounding box: 34×37×30 Å

pLDDT: mean 83.1, std 10.45, range [52.28, 94.56]

Secondary structure (DSSP, 8-state):
-PPPPEETTTTEETTTEEESSS---TTSEEETT--HHHHHHHHHHHHHTTSS--TTTT-GGGSS---HHHHHHHHHT-